Protein AF-A0A933LUC2-F1 (afdb_monomer_lite)

Structure (mmCIF, N/CA/C/O backbone):
data_AF-A0A933LUC2-F1
#
_entry.id   AF-A0A933LUC2-F1
#
loop_
_atom_site.group_PDB
_atom_site.id
_atom_site.type_symbol
_atom_site.label_atom_id
_atom_site.label_alt_id
_atom_site.label_comp_id
_atom_site.label_asym_id
_atom_site.label_entity_id
_atom_site.label_seq_id
_atom_site.pdbx_PDB_ins_code
_atom_site.Cartn_x
_atom_site.Cartn_y
_atom_site.Cartn_z
_atom_site.occupancy
_atom_site.B_iso_or_equiv
_atom_site.auth_seq_id
_atom_site.auth_comp_id
_atom_site.auth_asym_id
_atom_site.auth_atom_id
_atom_site.pdbx_PDB_model_num
ATOM 1 N N . MET A 1 1 ? 0.773 -0.444 11.662 1.00 87.12 1 MET A N 1
ATOM 2 C CA . MET A 1 1 ? -0.395 0.126 10.949 1.00 87.12 1 MET A CA 1
ATOM 3 C C . MET A 1 1 ? -1.683 -0.597 11.313 1.00 87.12 1 MET A C 1
ATOM 5 O O . MET A 1 1 ? -2.510 0.035 11.943 1.00 87.12 1 MET A O 1
ATOM 9 N N . TRP A 1 2 ? -1.862 -1.881 10.965 1.00 95.44 2 TRP A N 1
ATOM 10 C CA . TRP A 1 2 ? -3.111 -2.606 11.263 1.00 95.44 2 TRP A CA 1
ATOM 11 C C . TRP A 1 2 ? -3.467 -2.557 12.755 1.00 95.44 2 TRP A C 1
ATOM 13 O O . TRP A 1 2 ? -4.508 -2.020 13.095 1.00 95.44 2 TRP A O 1
ATOM 23 N N . THR A 1 3 ? -2.544 -2.944 13.645 1.00 94.81 3 THR A N 1
ATOM 24 C CA . THR A 1 3 ? -2.745 -2.904 15.111 1.00 94.81 3 THR A CA 1
ATOM 25 C C . THR A 1 3 ? -3.052 -1.507 15.647 1.00 94.81 3 THR A C 1
ATOM 27 O O . THR A 1 3 ? -3.670 -1.367 16.691 1.00 94.81 3 THR A O 1
ATOM 30 N N . TYR A 1 4 ? -2.615 -0.458 14.948 1.00 94.50 4 TYR A N 1
ATOM 31 C CA . TYR A 1 4 ? -2.935 0.913 15.334 1.00 94.50 4 TYR A CA 1
ATOM 32 C C . TYR A 1 4 ? -4.402 1.240 15.032 1.00 94.50 4 TYR A C 1
ATOM 34 O O . TYR A 1 4 ? -5.088 1.759 15.893 1.00 94.50 4 TYR A O 1
ATOM 42 N N . ILE A 1 5 ? -4.895 0.866 13.848 1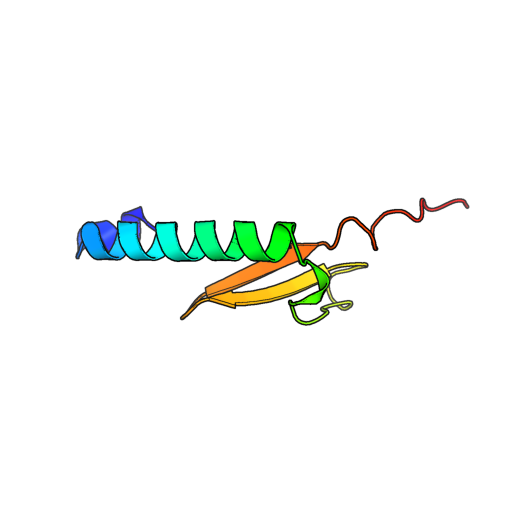.00 93.31 5 ILE A N 1
ATOM 43 C CA . ILE A 1 5 ? -6.297 1.081 13.452 1.00 93.31 5 ILE A CA 1
ATOM 44 C C . ILE A 1 5 ? -7.232 0.152 14.239 1.00 93.31 5 ILE A C 1
ATOM 46 O O . ILE A 1 5 ? -8.290 0.577 14.681 1.00 93.31 5 ILE A O 1
ATOM 50 N N . ALA A 1 6 ? -6.822 -1.100 14.453 1.00 96.44 6 ALA A N 1
ATOM 51 C CA . ALA A 1 6 ? -7.636 -2.122 15.105 1.00 96.44 6 ALA A CA 1
ATOM 52 C C . ALA A 1 6 ? -7.908 -1.855 16.592 1.00 96.44 6 ALA A C 1
ATOM 54 O O . ALA A 1 6 ? -8.791 -2.489 17.159 1.00 96.44 6 ALA A O 1
ATOM 55 N N . GLN A 1 7 ? -7.161 -0.937 17.218 1.00 97.56 7 GLN A N 1
ATOM 56 C CA . GLN A 1 7 ? -7.469 -0.460 18.569 1.00 97.56 7 GLN A CA 1
ATOM 57 C C . GLN A 1 7 ? -8.810 0.283 18.621 1.00 97.56 7 GLN A C 1
ATOM 59 O O . GLN A 1 7 ? -9.503 0.178 19.628 1.00 97.56 7 GLN A O 1
ATOM 64 N N . ASP A 1 8 ? -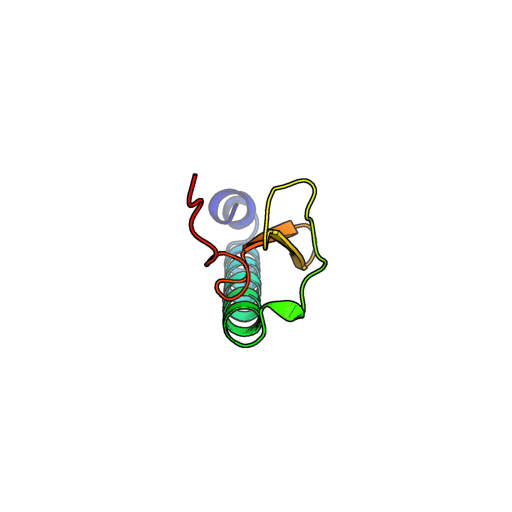9.184 0.962 17.532 1.00 97.00 8 ASP A N 1
ATOM 65 C CA . ASP A 1 8 ? -10.435 1.718 17.429 1.00 97.00 8 ASP A CA 1
ATOM 66 C C . ASP A 1 8 ? -11.489 0.970 16.592 1.00 97.00 8 ASP A C 1
ATOM 68 O O . ASP A 1 8 ? -12.663 0.932 16.953 1.00 97.00 8 ASP A O 1
ATOM 72 N N . ASP A 1 9 ? -11.080 0.365 15.470 1.00 97.31 9 ASP A N 1
ATOM 73 C CA . ASP A 1 9 ? -11.960 -0.356 14.541 1.00 97.31 9 ASP A CA 1
ATOM 74 C C . ASP A 1 9 ? -11.186 -1.474 13.809 1.00 97.31 9 ASP A C 1
ATOM 76 O O . ASP A 1 9 ? -10.418 -1.240 12.866 1.00 97.31 9 ASP A O 1
ATOM 80 N N . ALA A 1 10 ? -11.393 -2.719 14.247 1.00 97.25 10 ALA A N 1
ATOM 81 C CA . ALA A 1 10 ? -10.754 -3.900 13.667 1.00 97.25 10 ALA A CA 1
ATOM 82 C C . ALA A 1 10 ? -11.192 -4.166 12.217 1.00 97.25 10 ALA A C 1
ATOM 84 O O . ALA A 1 10 ? -10.356 -4.500 11.374 1.00 97.25 10 ALA A O 1
ATOM 85 N N . GLU A 1 11 ? -12.465 -3.945 11.879 1.00 98.00 11 GLU A N 1
ATOM 86 C CA . GLU A 1 11 ? -12.933 -4.154 10.508 1.00 98.00 11 GLU A CA 1
ATOM 87 C C . GLU A 1 11 ? -12.337 -3.115 9.551 1.00 98.00 11 GLU A C 1
ATOM 89 O O . GLU A 1 11 ? -11.992 -3.425 8.407 1.00 98.00 11 GLU A O 1
ATOM 94 N N . ALA A 1 12 ? -12.180 -1.864 9.997 1.00 96.00 12 ALA A N 1
ATOM 95 C CA . ALA A 1 12 ? -11.482 -0.844 9.220 1.00 96.00 12 ALA A CA 1
ATOM 96 C C . ALA A 1 12 ? -10.017 -1.215 8.982 1.00 96.00 12 ALA A C 1
ATOM 98 O O . ALA A 1 12 ? -9.495 -0.967 7.887 1.00 96.00 12 ALA A O 1
ATOM 99 N N . ALA A 1 13 ? -9.359 -1.820 9.972 1.00 97.00 13 ALA A N 1
ATOM 100 C CA . ALA A 1 13 ? -7.994 -2.303 9.835 1.00 97.00 13 ALA A CA 1
ATOM 101 C C . ALA A 1 13 ? -7.899 -3.402 8.761 1.00 97.00 13 ALA A C 1
ATOM 103 O O . ALA A 1 13 ? -7.045 -3.317 7.868 1.00 97.00 13 ALA A O 1
ATOM 104 N N . ASP A 1 14 ? -8.822 -4.366 8.776 1.00 97.88 14 ASP A N 1
ATOM 105 C CA . ASP A 1 14 ? -8.899 -5.440 7.779 1.00 97.88 14 ASP A CA 1
ATOM 106 C C . ASP A 1 14 ? -9.156 -4.905 6.373 1.00 97.88 14 ASP A C 1
ATOM 108 O O . ASP A 1 14 ? -8.397 -5.204 5.445 1.00 97.88 14 ASP A O 1
ATOM 112 N N . ARG A 1 15 ? -10.151 -4.022 6.210 1.00 97.06 15 ARG A N 1
ATOM 113 C CA . ARG A 1 15 ? -10.428 -3.359 4.923 1.00 97.06 15 ARG A CA 1
ATOM 114 C C . ARG A 1 15 ? -9.199 -2.618 4.397 1.00 97.06 15 ARG A C 1
ATOM 116 O O . ARG A 1 15 ? -8.929 -2.627 3.193 1.00 97.06 15 ARG A O 1
ATOM 123 N N . ARG A 1 16 ? -8.428 -1.978 5.284 1.00 96.19 16 ARG A N 1
ATOM 124 C CA . ARG A 1 16 ? -7.207 -1.262 4.896 1.00 96.19 16 ARG A CA 1
ATOM 125 C C . ARG A 1 16 ? -6.135 -2.219 4.379 1.00 96.19 16 ARG A C 1
ATOM 127 O O . ARG A 1 16 ? -5.538 -1.930 3.341 1.00 96.19 16 ARG A O 1
ATOM 134 N N . ILE A 1 17 ? -5.887 -3.328 5.074 1.00 96.19 17 ILE A N 1
ATOM 135 C CA . ILE A 1 17 ? -4.898 -4.324 4.643 1.00 96.19 17 ILE A CA 1
ATOM 136 C C . ILE A 1 17 ? -5.330 -5.000 3.345 1.00 96.19 17 ILE A C 1
ATOM 138 O O . ILE A 1 17 ? -4.517 -5.087 2.426 1.00 96.19 17 ILE A O 1
ATOM 142 N N . ALA A 1 18 ? -6.604 -5.374 3.215 1.00 97.56 18 ALA A N 1
ATOM 143 C CA . ALA A 1 18 ? -7.141 -5.960 1.991 1.00 97.56 18 ALA A CA 1
ATOM 144 C C . ALA A 1 18 ? -6.903 -5.052 0.771 1.00 97.56 18 ALA A C 1
ATOM 146 O O . ALA A 1 18 ? -6.375 -5.503 -0.246 1.00 97.56 18 ALA A O 1
ATOM 147 N N . ARG A 1 19 ? -7.175 -3.744 0.897 1.00 97.19 19 ARG A N 1
ATOM 148 C CA . ARG A 1 19 ? -6.940 -2.768 -0.181 1.00 97.19 19 ARG A CA 1
ATOM 149 C C . ARG A 1 19 ? -5.465 -2.649 -0.571 1.00 97.19 19 ARG A C 1
ATOM 151 O O . ARG A 1 19 ? -5.147 -2.511 -1.754 1.00 97.19 19 ARG A O 1
ATOM 158 N N . ILE A 1 20 ? -4.558 -2.673 0.407 1.00 97.06 20 ILE A N 1
ATOM 159 C CA . ILE A 1 20 ? -3.112 -2.640 0.141 1.00 97.06 20 ILE A CA 1
ATOM 160 C C . ILE A 1 20 ? -2.686 -3.922 -0.581 1.00 97.06 20 ILE A C 1
ATOM 162 O O . ILE A 1 20 ? -1.992 -3.837 -1.591 1.00 97.06 20 ILE A O 1
ATOM 166 N N . HIS A 1 21 ? -3.150 -5.088 -0.124 1.00 97.50 21 HIS A N 1
ATOM 167 C CA . HIS A 1 21 ? -2.867 -6.378 -0.758 1.00 97.50 21 HIS A CA 1
ATOM 168 C C . HIS A 1 21 ? -3.339 -6.431 -2.213 1.00 97.50 21 HIS A C 1
ATOM 170 O O . HIS A 1 21 ? -2.562 -6.794 -3.098 1.00 97.50 21 HIS A O 1
ATOM 176 N N . GLU A 1 22 ? -4.582 -6.030 -2.478 1.00 97.94 22 GLU A N 1
ATOM 177 C CA . GLU A 1 22 ? -5.132 -5.992 -3.834 1.00 97.94 22 GLU A CA 1
ATOM 178 C C . GLU A 1 22 ? -4.328 -5.048 -4.736 1.00 97.94 22 GLU A C 1
ATOM 180 O O . GLU A 1 22 ? -3.953 -5.414 -5.855 1.00 97.94 22 GLU A O 1
ATOM 185 N N . THR A 1 23 ? -3.976 -3.865 -4.220 1.00 97.69 23 THR A N 1
ATOM 186 C CA . THR A 1 23 ? -3.156 -2.903 -4.964 1.00 97.69 23 THR A CA 1
ATOM 187 C C . THR A 1 23 ? -1.785 -3.489 -5.298 1.00 97.69 23 THR A C 1
ATOM 189 O O . THR A 1 23 ? -1.369 -3.434 -6.454 1.00 97.69 23 THR A O 1
ATOM 192 N N . CYS A 1 24 ? -1.096 -4.103 -4.331 1.00 96.94 24 CYS A N 1
ATOM 193 C CA . CYS A 1 24 ? 0.183 -4.777 -4.566 1.00 96.94 24 CYS A CA 1
ATOM 194 C C . CYS A 1 24 ? 0.062 -5.879 -5.629 1.00 96.94 24 CYS A C 1
ATOM 196 O O . CYS A 1 24 ? 0.918 -5.976 -6.508 1.00 96.94 24 CYS A O 1
ATOM 198 N N . GLY A 1 25 ? -1.018 -6.667 -5.606 1.00 97.12 25 GLY A N 1
ATOM 199 C CA . GLY A 1 25 ? -1.294 -7.673 -6.633 1.00 97.12 25 GLY A CA 1
ATOM 200 C C . GLY A 1 25 ? -1.455 -7.068 -8.034 1.00 97.12 25 GLY A C 1
ATOM 201 O O . GLY A 1 25 ? -0.940 -7.614 -9.013 1.00 97.12 25 GLY A O 1
ATOM 202 N N . GLY A 1 26 ? -2.121 -5.915 -8.142 1.00 96.69 26 GLY A N 1
ATOM 203 C CA . GLY A 1 26 ? -2.231 -5.155 -9.389 1.00 96.69 26 GLY A CA 1
ATOM 204 C C . GLY A 1 26 ? -0.884 -4.611 -9.875 1.00 96.69 26 GLY A C 1
ATOM 205 O O . GLY A 1 26 ? -0.523 -4.802 -11.040 1.00 96.69 26 GLY A O 1
ATOM 206 N N . LEU A 1 27 ? -0.113 -3.997 -8.975 1.00 95.94 27 LEU A N 1
ATOM 207 C CA . LEU A 1 27 ? 1.212 -3.444 -9.274 1.00 95.94 27 LEU A CA 1
ATOM 208 C C . LEU A 1 27 ? 2.213 -4.533 -9.676 1.00 95.94 27 LEU A C 1
ATOM 210 O O . LEU A 1 27 ? 3.000 -4.314 -10.589 1.00 95.94 27 LE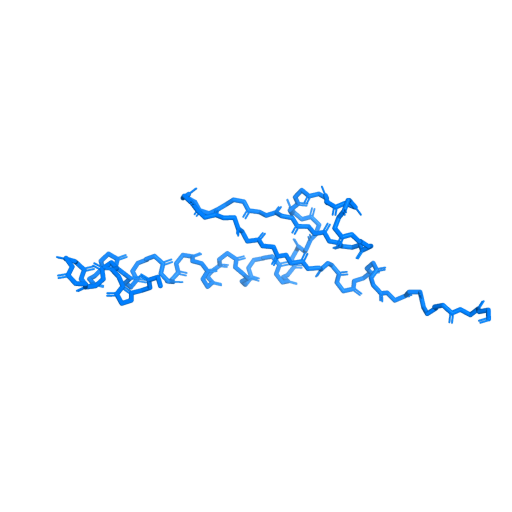U A O 1
ATOM 214 N N . GLY A 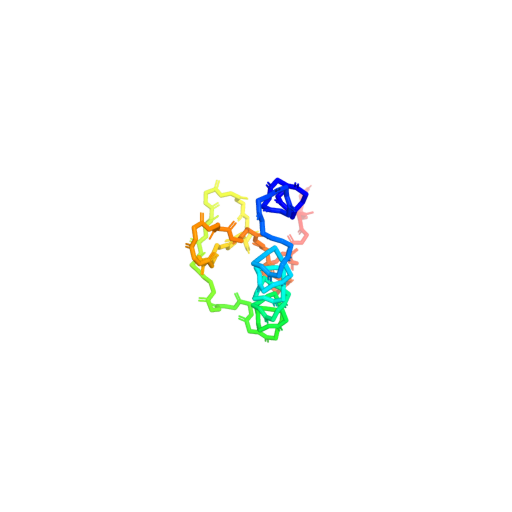1 28 ? 2.150 -5.726 -9.081 1.00 94.75 28 GLY A N 1
ATOM 215 C CA . GLY A 1 28 ? 2.991 -6.856 -9.489 1.00 94.75 28 GLY A CA 1
ATOM 216 C C . GLY A 1 28 ? 2.734 -7.299 -10.933 1.00 94.75 28 GLY A C 1
ATOM 217 O O . GLY A 1 28 ? 3.665 -7.621 -11.669 1.00 94.75 28 GLY A O 1
ATOM 218 N N . LYS A 1 29 ? 1.473 -7.251 -11.382 1.00 95.44 29 LYS A N 1
ATOM 219 C CA . LYS A 1 29 ? 1.094 -7.569 -12.769 1.00 95.44 29 LYS A CA 1
ATOM 220 C C . LYS A 1 29 ? 1.475 -6.442 -13.735 1.00 95.44 29 LYS A C 1
ATOM 222 O O . LYS A 1 29 ? 1.924 -6.700 -14.853 1.00 95.44 29 LYS A O 1
ATOM 227 N N . ARG A 1 30 ? 1.298 -5.184 -13.316 1.00 94.81 30 ARG A N 1
ATOM 228 C CA . ARG A 1 30 ? 1.518 -3.978 -14.133 1.00 94.81 30 ARG A CA 1
ATOM 229 C C . ARG A 1 30 ? 2.395 -2.959 -13.390 1.00 94.81 30 ARG A C 1
ATOM 231 O O . ARG A 1 30 ? 1.917 -1.896 -13.000 1.00 94.81 30 ARG A O 1
ATOM 238 N N . PRO A 1 31 ? 3.700 -3.230 -13.231 1.00 92.75 31 PRO A N 1
ATOM 239 C CA . PRO A 1 31 ? 4.570 -2.383 -12.418 1.00 92.75 31 PRO A CA 1
ATOM 240 C C . PRO A 1 31 ? 4.807 -0.997 -13.022 1.00 92.75 31 PRO A C 1
ATOM 242 O O . PRO A 1 31 ? 5.131 -0.079 -12.284 1.00 92.75 31 PRO A O 1
ATOM 245 N N . ALA A 1 32 ? 4.564 -0.783 -14.316 1.00 92.50 32 ALA A N 1
ATOM 246 C CA . ALA A 1 32 ? 4.667 0.542 -14.931 1.00 92.50 32 ALA A CA 1
ATOM 247 C C . ALA A 1 32 ? 3.552 1.525 -14.506 1.00 92.50 32 ALA A C 1
ATOM 249 O O . ALA A 1 32 ? 3.661 2.713 -14.790 1.00 92.50 32 ALA A O 1
ATOM 250 N N . THR A 1 33 ? 2.490 1.057 -13.833 1.00 93.25 33 THR A N 1
ATOM 251 C CA . THR A 1 33 ? 1.339 1.888 -13.430 1.00 93.2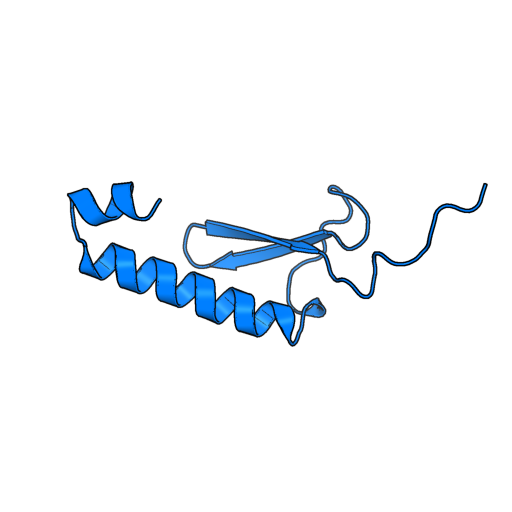5 33 THR A CA 1
ATOM 252 C C . THR A 1 33 ? 1.685 2.936 -12.366 1.00 93.25 33 THR A C 1
ATOM 254 O O . THR A 1 33 ? 1.071 3.999 -12.331 1.00 93.25 33 THR A O 1
ATOM 257 N N . GLY A 1 34 ? 2.656 2.666 -11.493 1.00 93.25 34 GLY A N 1
ATOM 258 C CA . GLY A 1 34 ? 3.119 3.635 -10.502 1.00 93.25 34 GLY A CA 1
ATOM 259 C C . GLY A 1 34 ? 4.036 4.699 -11.086 1.00 93.25 34 GLY A C 1
ATOM 260 O O . GLY A 1 34 ? 4.760 4.478 -12.062 1.00 93.25 34 GLY A O 1
ATOM 261 N N . ARG A 1 35 ? 4.021 5.863 -10.433 1.00 95.44 35 ARG A N 1
ATOM 262 C CA . ARG A 1 35 ? 4.858 7.008 -10.780 1.00 95.44 35 ARG A CA 1
ATOM 263 C C . ARG A 1 35 ? 6.318 6.640 -10.567 1.00 95.44 35 ARG A C 1
ATOM 265 O O . ARG A 1 35 ? 6.681 6.167 -9.488 1.00 95.44 35 ARG A O 1
ATOM 272 N N . SER A 1 36 ? 7.130 6.891 -11.585 1.00 94.38 36 SER A N 1
ATOM 273 C CA . SER A 1 36 ? 8.571 6.709 -11.493 1.00 94.38 36 SER A CA 1
ATOM 274 C C . SER A 1 36 ? 9.176 7.628 -10.439 1.00 94.38 36 SER A C 1
ATOM 276 O O . SER A 1 36 ? 8.718 8.756 -10.236 1.00 94.38 36 SER A O 1
ATOM 278 N N . LYS A 1 37 ? 10.141 7.096 -9.699 1.00 93.38 37 LYS A N 1
ATOM 279 C CA . LYS A 1 37 ? 10.824 7.799 -8.623 1.00 93.38 37 LYS A CA 1
ATOM 280 C C . LYS A 1 37 ? 12.307 7.460 -8.679 1.00 93.38 37 LYS A C 1
ATOM 282 O O . LYS A 1 37 ? 12.849 6.854 -7.760 1.00 93.38 37 LYS A O 1
ATOM 287 N N . GLU A 1 38 ? 12.935 7.860 -9.778 1.00 86.19 38 GLU A N 1
ATOM 288 C CA . GLU A 1 38 ? 14.354 7.648 -10.073 1.00 86.19 38 GLU A CA 1
ATOM 289 C C . GLU A 1 38 ? 15.267 8.244 -8.995 1.00 86.19 38 GLU A C 1
ATOM 291 O O . GLU A 1 38 ? 16.338 7.701 -8.737 1.00 86.19 38 GLU A O 1
ATOM 296 N N . ASP A 1 39 ? 14.804 9.283 -8.288 1.00 91.19 39 ASP A N 1
ATOM 297 C CA . ASP A 1 39 ? 15.487 9.861 -7.121 1.00 91.19 39 ASP A CA 1
ATOM 298 C C . ASP A 1 39 ? 15.778 8.823 -6.014 1.00 91.19 39 ASP A C 1
ATOM 300 O O . ASP A 1 39 ? 16.658 9.031 -5.184 1.00 91.19 39 ASP A O 1
ATOM 304 N N . LEU A 1 40 ? 15.025 7.714 -5.968 1.00 89.88 40 LEU A N 1
ATOM 305 C CA . LEU A 1 40 ? 15.195 6.604 -5.019 1.00 89.88 40 LEU A CA 1
ATOM 306 C C . LEU A 1 40 ? 15.925 5.399 -5.638 1.00 89.88 40 LEU A C 1
ATOM 308 O O . LEU A 1 40 ? 15.859 4.285 -5.110 1.00 89.88 40 LEU A O 1
ATOM 312 N N . GLY A 1 41 ? 16.574 5.590 -6.783 1.00 89.56 41 GLY A N 1
ATOM 313 C CA . GLY A 1 41 ? 17.303 4.561 -7.515 1.00 89.56 41 GLY A CA 1
ATOM 314 C C . GLY A 1 41 ? 16.541 3.983 -8.706 1.00 89.56 41 GLY A C 1
ATOM 315 O O . GLY A 1 41 ? 15.345 4.204 -8.904 1.00 89.56 41 GLY A O 1
ATOM 316 N N . GLU A 1 42 ? 17.263 3.216 -9.517 1.00 90.25 42 GLU A N 1
ATOM 317 C CA . GLU A 1 42 ? 16.747 2.670 -10.768 1.00 90.25 42 GLU A CA 1
ATOM 318 C C . GLU A 1 42 ? 15.545 1.737 -10.546 1.00 90.25 42 GLU A C 1
ATOM 320 O O . GLU A 1 42 ? 15.497 0.911 -9.626 1.00 90.25 42 GLU A O 1
ATOM 325 N N . GLY A 1 43 ? 14.528 1.914 -11.392 1.00 91.00 43 GLY A N 1
ATOM 326 C CA . GLY A 1 43 ? 13.282 1.158 -11.334 1.00 91.00 43 GLY A CA 1
ATOM 327 C C . GLY A 1 43 ? 12.397 1.463 -10.127 1.00 91.00 43 GLY A C 1
ATOM 328 O O . GLY A 1 43 ? 11.335 0.849 -10.019 1.00 91.00 43 GLY A O 1
ATOM 329 N N . SER A 1 44 ? 12.802 2.361 -9.223 1.00 95.12 44 SER A N 1
ATOM 330 C CA . SER A 1 44 ? 12.004 2.749 -8.062 1.00 95.12 44 SER A CA 1
ATOM 331 C C . SER A 1 44 ? 10.740 3.485 -8.504 1.00 95.12 44 SER A C 1
ATOM 333 O O . SER A 1 44 ? 10.759 4.361 -9.370 1.00 95.12 44 SER A O 1
ATOM 335 N N . ARG A 1 45 ? 9.610 3.104 -7.912 1.00 95.56 45 ARG A N 1
ATOM 336 C CA . ARG A 1 45 ? 8.277 3.604 -8.244 1.00 95.56 45 ARG A CA 1
ATOM 337 C C . ARG A 1 45 ? 7.438 3.798 -6.993 1.00 95.56 45 ARG A C 1
ATOM 339 O O . ARG A 1 45 ? 7.689 3.216 -5.938 1.00 95.56 45 ARG A O 1
ATOM 346 N N . THR A 1 46 ? 6.408 4.622 -7.137 1.00 97.50 46 THR A N 1
ATOM 347 C CA . THR A 1 46 ? 5.465 4.958 -6.071 1.00 97.50 46 THR A CA 1
ATOM 348 C C . THR A 1 46 ? 4.027 4.862 -6.549 1.00 97.50 46 THR A C 1
ATOM 350 O O . THR A 1 46 ? 3.717 5.186 -7.698 1.00 97.50 46 THR A O 1
ATOM 353 N N . PHE A 1 47 ? 3.131 4.435 -5.664 1.00 97.75 47 PHE A N 1
ATOM 354 C CA . PHE A 1 47 ? 1.700 4.414 -5.942 1.00 97.75 47 PHE A CA 1
ATOM 355 C C . PHE A 1 47 ? 0.882 4.771 -4.688 1.00 97.75 47 PHE A C 1
ATOM 357 O O . PHE A 1 47 ? 1.091 4.159 -3.637 1.00 97.75 47 PHE A O 1
ATOM 364 N N . PRO A 1 48 ? -0.034 5.753 -4.755 1.00 97.50 48 PRO A N 1
ATOM 365 C CA . PRO A 1 48 ? -0.847 6.147 -3.607 1.00 97.50 48 PRO A CA 1
ATOM 366 C C . PRO A 1 48 ? -2.008 5.170 -3.355 1.00 97.50 48 PRO A C 1
ATOM 368 O O . PRO A 1 48 ? -2.720 4.779 -4.278 1.00 97.50 48 PRO A O 1
ATOM 371 N N . VAL A 1 49 ? -2.247 4.826 -2.087 1.00 96.62 49 VAL A N 1
ATOM 372 C CA . VAL A 1 49 ? -3.387 4.019 -1.621 1.00 96.62 49 VAL A CA 1
ATOM 373 C C . VAL A 1 49 ? -4.019 4.676 -0.399 1.00 96.62 49 VAL A C 1
ATOM 375 O O . VAL A 1 49 ? -3.601 4.478 0.745 1.00 96.62 49 VAL A O 1
ATOM 378 N N . GLY A 1 50 ? -5.059 5.472 -0.647 1.00 92.12 50 GLY A N 1
ATOM 379 C CA . GLY A 1 50 ? -5.662 6.305 0.391 1.00 92.12 50 GLY A CA 1
ATOM 380 C C . GLY A 1 50 ? -4.614 7.248 0.981 1.00 92.12 50 GLY A C 1
ATOM 381 O O . GLY A 1 50 ? -3.984 8.006 0.254 1.00 92.12 50 GLY A O 1
ATOM 382 N N . THR A 1 51 ? -4.402 7.164 2.293 1.00 92.88 51 THR A N 1
ATOM 383 C CA . THR A 1 51 ? -3.417 7.982 3.024 1.00 92.88 51 THR A CA 1
ATOM 384 C C . THR A 1 51 ? -2.000 7.394 3.052 1.00 92.88 51 THR A C 1
ATOM 386 O O . THR A 1 51 ? -1.145 7.929 3.750 1.00 92.88 51 THR A O 1
ATOM 389 N N . TYR A 1 52 ? -1.744 6.278 2.362 1.00 94.69 52 TYR A N 1
ATOM 390 C CA . TYR A 1 52 ? -0.424 5.641 2.306 1.00 94.69 52 TYR A CA 1
ATOM 391 C C . TYR A 1 52 ? 0.172 5.729 0.904 1.00 94.69 52 TYR A C 1
ATOM 393 O O . TYR A 1 52 ? -0.549 5.800 -0.090 1.00 94.69 52 TYR A O 1
ATOM 401 N N . ILE A 1 53 ? 1.500 5.676 0.824 1.00 96.62 53 ILE A N 1
ATOM 402 C CA . ILE A 1 53 ? 2.240 5.549 -0.432 1.00 96.62 53 ILE A CA 1
ATOM 403 C C . ILE A 1 53 ? 2.956 4.202 -0.411 1.00 96.62 53 ILE A C 1
ATOM 405 O O . ILE A 1 53 ? 3.707 3.910 0.518 1.00 96.62 53 ILE A O 1
ATOM 409 N N . ILE A 1 54 ? 2.723 3.385 -1.436 1.00 96.81 54 ILE A N 1
ATOM 410 C CA . ILE A 1 54 ? 3.457 2.142 -1.668 1.00 96.81 54 ILE A CA 1
ATOM 411 C C . ILE A 1 54 ? 4.703 2.483 -2.477 1.00 96.81 54 ILE A C 1
ATOM 413 O O . ILE A 1 54 ? 4.596 2.998 -3.590 1.00 96.81 54 ILE A O 1
ATOM 417 N N . PHE A 1 55 ? 5.870 2.164 -1.928 1.00 96.50 55 PHE A N 1
ATOM 418 C CA . PHE A 1 55 ? 7.144 2.183 -2.640 1.00 96.50 55 PHE A CA 1
ATOM 419 C C . PHE A 1 55 ? 7.448 0.771 -3.133 1.00 96.50 55 PHE A C 1
ATOM 421 O O . PHE A 1 55 ? 7.336 -0.190 -2.373 1.00 96.50 55 PHE A O 1
ATOM 428 N N . TYR A 1 56 ? 7.816 0.637 -4.401 1.00 95.31 56 TYR A N 1
ATOM 429 C CA . TYR A 1 56 ? 8.163 -0.649 -5.004 1.00 95.31 56 TYR A CA 1
ATOM 430 C C . TYR A 1 56 ? 9.156 -0.446 -6.151 1.00 95.31 56 TYR A C 1
ATOM 432 O O . TYR A 1 56 ? 9.451 0.687 -6.530 1.00 95.31 56 TYR A O 1
ATOM 440 N N . ARG A 1 57 ? 9.686 -1.537 -6.708 1.00 93.44 57 ARG A N 1
ATOM 441 C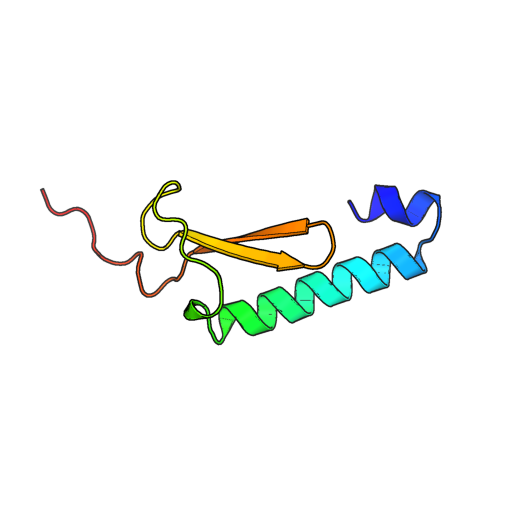 CA . ARG A 1 57 ? 10.607 -1.499 -7.849 1.00 93.44 57 ARG A CA 1
ATOM 442 C C . ARG A 1 57 ? 10.055 -2.317 -9.006 1.00 93.44 57 ARG A C 1
ATOM 444 O O . ARG A 1 57 ? 9.529 -3.405 -8.785 1.00 93.44 57 ARG A O 1
ATOM 451 N N . ASP A 1 58 ? 10.181 -1.804 -10.228 1.00 91.88 58 ASP A N 1
ATOM 452 C CA . ASP A 1 58 ? 9.902 -2.593 -11.426 1.00 91.88 58 ASP A CA 1
ATOM 453 C C . ASP A 1 58 ? 11.048 -3.597 -11.650 1.00 91.88 58 ASP A C 1
ATOM 455 O O . ASP A 1 58 ? 12.183 -3.180 -11.916 1.00 91.88 58 ASP A O 1
ATOM 459 N N . PRO A 1 59 ? 10.793 -4.915 -11.552 1.00 82.88 59 PRO A N 1
ATOM 460 C CA . PRO A 1 59 ? 11.834 -5.924 -11.732 1.00 82.88 59 PRO A CA 1
ATOM 461 C C . PRO A 1 59 ? 12.436 -5.909 -13.143 1.00 82.88 59 PRO A C 1
ATOM 463 O O . PRO A 1 59 ? 13.542 -6.402 -13.334 1.00 82.88 59 PRO A O 1
ATOM 466 N N . ARG A 1 60 ? 11.746 -5.320 -14.129 1.00 82.44 60 ARG A N 1
ATOM 467 C CA . ARG A 1 60 ? 12.223 -5.224 -15.517 1.00 82.44 60 ARG A CA 1
ATOM 468 C C . ARG A 1 60 ? 13.228 -4.095 -15.719 1.00 82.44 60 ARG A C 1
ATOM 470 O O . ARG A 1 60 ? 13.942 -4.097 -16.713 1.00 82.44 60 ARG A O 1
ATOM 477 N N . THR A 1 61 ? 13.281 -3.135 -14.796 1.00 78.94 61 THR A N 1
ATOM 478 C CA . THR A 1 61 ? 14.241 -2.025 -14.835 1.00 78.94 61 THR A CA 1
ATOM 479 C C . THR A 1 61 ? 15.495 -2.347 -14.012 1.00 78.94 61 THR A C 1
ATOM 481 O O . THR A 1 61 ? 16.577 -1.899 -14.352 1.00 78.94 61 THR A O 1
ATOM 484 N N . GLY A 1 62 ? 15.387 -3.189 -12.977 1.00 64.50 62 GLY A N 1
ATOM 485 C CA . GLY A 1 62 ? 16.489 -3.514 -12.057 1.00 64.50 62 GLY A CA 1
ATOM 486 C C . GLY A 1 62 ? 17.497 -4.579 -12.519 1.00 64.50 62 GLY A C 1
ATOM 487 O O . GLY A 1 62 ? 18.223 -5.104 -11.680 1.00 64.50 62 GLY A O 1
ATOM 488 N N . SER A 1 63 ? 17.547 -4.936 -13.808 1.00 59.78 63 SER A N 1
ATOM 489 C CA . SER A 1 63 ? 18.480 -5.943 -14.344 1.00 59.78 63 SER A CA 1
ATOM 490 C C . SER A 1 63 ? 19.379 -5.355 -15.435 1.00 59.78 63 SER A C 1
ATOM 492 O O . SER A 1 63 ? 19.365 -5.768 -16.590 1.00 59.78 63 SER A O 1
ATOM 494 N N . ARG A 1 64 ? 20.187 -4.364 -15.061 1.00 59.91 64 ARG A N 1
ATOM 495 C CA . ARG A 1 64 ? 21.489 -4.133 -15.692 1.00 59.91 64 ARG A CA 1
ATOM 496 C C . ARG A 1 64 ? 22.516 -4.171 -14.576 1.00 59.91 64 ARG A C 1
ATOM 498 O O . ARG A 1 64 ? 22.715 -3.206 -13.851 1.00 59.91 64 ARG A O 1
ATOM 505 N N . SER A 1 65 ? 23.101 -5.349 -14.399 1.00 53.91 65 SER A N 1
ATOM 506 C CA . SER A 1 65 ? 24.291 -5.540 -13.584 1.00 53.91 65 SER A CA 1
ATOM 507 C C . SER A 1 65 ? 25.332 -4.487 -13.954 1.00 53.91 65 SER A C 1
ATOM 509 O O . SER A 1 65 ? 25.713 -4.372 -15.120 1.00 53.91 65 SER A O 1
ATOM 511 N N . SER A 1 66 ? 25.776 -3.753 -12.938 1.00 53.31 66 SER A N 1
ATOM 512 C CA . SER A 1 66 ? 27.053 -3.051 -12.904 1.00 53.31 66 SER A CA 1
ATOM 513 C C . SER A 1 66 ? 28.145 -3.990 -13.416 1.00 53.31 66 SER A C 1
ATOM 515 O O . SER A 1 66 ? 28.537 -4.924 -12.723 1.00 53.31 66 SER A O 1
ATOM 517 N N . GLY A 1 67 ? 28.569 -3.779 -14.657 1.00 52.09 67 GLY A N 1
ATOM 518 C CA . GLY A 1 67 ? 29.796 -4.326 -15.210 1.00 52.09 67 GLY A CA 1
ATOM 519 C C . GLY A 1 67 ? 30.763 -3.171 -15.393 1.00 52.09 67 GLY A C 1
ATOM 520 O O . GLY A 1 67 ? 30.716 -2.527 -16.435 1.00 52.09 67 GLY A O 1
ATOM 521 N N . PHE A 1 68 ? 31.562 -2.904 -14.363 1.00 42.06 68 PHE A N 1
ATOM 522 C CA . PHE A 1 68 ? 32.849 -2.216 -14.418 1.00 42.06 68 PHE A CA 1
ATOM 523 C C . PHE A 1 68 ? 33.707 -2.738 -13.270 1.00 42.06 68 PHE A C 1
ATOM 525 O O . PHE A 1 68 ? 33.146 -2.895 -12.159 1.00 42.06 68 PHE A O 1
#

Radius of gyration: 15.19 Å; chains: 1; bounding box: 46×18×34 Å

Foldseek 3Di:
DLVVVVVPPNVVSVVLVVQVVVVVVVCVVPVVPFDDDCVVPWQWGWDDDPPDIDIDGDPVGPPDDDDD

Secondary structure (DSSP, 8-state):
-HHHHTTT-HHHHHHHHHHHHHHHHHHHH-GGGSEE-GGGSTTEEEEEETTEEEEEE-TTTS------

pLDDT: mean 90.28, std 12.69, range [42.06, 98.0]

Sequence (68 aa):
MWTYIAQDDAEAADRRIARIHETCGGLGKRPATGRSKEDLGEGSRTFPVGTYIIFYRDPRTGSRSSGF